Protein AF-A0A9X9M079-F1 (afdb_monomer_lite)

Secondary structure (DSSP, 8-state):
----S---SSHHHHHHHHHHHH-PPPGGGS-SS-SS-GGGS---PPPPGGGT-TT--HHHHHHHHHHT-SSTTTSPPHHHHHTSGGGHHHHHHHHHHHTTSPP----------

Radius of gyration: 22.78 Å; chains: 1; bounding box: 72×44×44 Å

Organism: Gulo gulo (NCBI:txid48420)

pLDDT: mean 89.31, std 14.36, range [42.44, 98.62]

Structure (mmCIF, N/CA/C/O backbone):
data_AF-A0A9X9M079-F1
#
_entry.id   AF-A0A9X9M079-F1
#
loop_
_atom_site.group_PDB
_atom_site.id
_atom_site.type_symbol
_atom_site.label_atom_id
_atom_site.label_alt_id
_atom_site.label_comp_id
_atom_site.label_asym_id
_atom_site.label_entity_id
_atom_site.label_seq_id
_atom_site.pdbx_PDB_ins_code
_atom_site.Cartn_x
_atom_site.Cartn_y
_atom_site.Cartn_z
_atom_site.occupancy
_atom_site.B_iso_or_equiv
_atom_site.auth_seq_id
_atom_site.auth_comp_id
_atom_site.auth_asym_id
_atom_site.auth_atom_id
_atom_site.pdbx_PDB_model_num
ATOM 1 N N . SER A 1 1 ? -9.791 16.480 2.325 1.00 57.19 1 SER A N 1
ATOM 2 C CA . SER A 1 1 ? -10.228 16.648 0.918 1.00 57.19 1 SER A CA 1
ATOM 3 C C . SER A 1 1 ? -10.339 15.274 0.264 1.00 57.19 1 SER A C 1
ATOM 5 O O . SER A 1 1 ? -9.448 14.459 0.457 1.00 57.19 1 SER A O 1
ATOM 7 N N . CYS A 1 2 ? -11.418 14.973 -0.469 1.00 80.62 2 CYS A N 1
ATOM 8 C CA . CYS A 1 2 ? -11.555 13.689 -1.175 1.00 80.62 2 CYS A CA 1
ATOM 9 C C . CYS A 1 2 ? -10.895 13.777 -2.556 1.00 80.62 2 CYS A C 1
ATOM 11 O O . CYS A 1 2 ? -11.459 14.354 -3.482 1.00 80.62 2 CYS A O 1
ATOM 13 N N . ARG A 1 3 ? -9.684 13.230 -2.687 1.00 91.44 3 ARG A N 1
ATOM 14 C CA . ARG A 1 3 ? -8.941 13.144 -3.953 1.00 91.44 3 ARG A CA 1
ATOM 15 C C . ARG A 1 3 ? -8.395 11.724 -4.138 1.00 91.44 3 ARG A C 1
ATOM 17 O O . ARG A 1 3 ? -8.047 11.106 -3.133 1.00 91.44 3 ARG A O 1
ATOM 24 N N . PRO A 1 4 ? -8.268 11.211 -5.375 1.00 94.62 4 PRO A N 1
ATOM 25 C CA . PRO A 1 4 ? -7.634 9.915 -5.594 1.00 94.62 4 PRO A CA 1
ATOM 26 C C . PRO A 1 4 ? -6.168 9.935 -5.139 1.00 94.62 4 PRO A C 1
ATOM 28 O O . PRO A 1 4 ? -5.456 10.906 -5.412 1.00 94.62 4 PRO A O 1
ATOM 31 N N . LEU A 1 5 ? -5.728 8.865 -4.469 1.00 95.06 5 LEU A N 1
ATOM 32 C CA . LEU A 1 5 ? -4.366 8.731 -3.933 1.00 95.06 5 LEU A CA 1
ATOM 33 C C . LEU A 1 5 ? -3.321 8.554 -5.045 1.00 95.06 5 LEU A C 1
ATOM 35 O O . LEU A 1 5 ? -2.255 9.159 -4.999 1.00 95.06 5 LEU A O 1
ATOM 39 N N . PHE A 1 6 ? -3.664 7.779 -6.076 1.00 96.88 6 PHE A N 1
ATOM 40 C CA . PHE A 1 6 ? -2.802 7.493 -7.220 1.00 96.88 6 PHE A CA 1
ATOM 41 C C . PHE A 1 6 ? -3.487 7.971 -8.497 1.00 96.88 6 PHE A C 1
ATOM 43 O O . PHE A 1 6 ? -4.572 7.501 -8.833 1.00 96.88 6 PHE A O 1
ATOM 50 N N . ARG A 1 7 ? -2.877 8.941 -9.181 1.00 96.69 7 ARG A N 1
ATOM 51 C CA . ARG A 1 7 ? -3.439 9.599 -10.370 1.00 96.69 7 ARG A CA 1
ATOM 52 C C . ARG A 1 7 ? -2.472 9.462 -11.538 1.00 96.69 7 ARG A C 1
ATOM 54 O O . ARG A 1 7 ? -1.776 10.418 -11.872 1.00 96.69 7 ARG A O 1
ATOM 61 N N . GLY A 1 8 ? -2.380 8.256 -12.080 1.00 97.19 8 GLY A N 1
ATOM 62 C CA . GLY A 1 8 ? -1.620 7.958 -13.282 1.00 97.19 8 GLY A CA 1
ATOM 63 C C . GLY A 1 8 ? -2.412 8.254 -14.554 1.00 97.19 8 GLY A C 1
ATOM 64 O O . GLY A 1 8 ? -3.642 8.285 -14.556 1.00 97.19 8 GLY A O 1
ATOM 65 N N . SER A 1 9 ? -1.679 8.477 -15.635 1.00 96.69 9 SER A N 1
ATOM 66 C CA . SER A 1 9 ? -2.179 8.771 -16.985 1.00 96.69 9 SER A CA 1
ATOM 67 C C . SER A 1 9 ? -1.940 7.631 -17.989 1.00 96.69 9 SER A C 1
ATOM 69 O O . SER A 1 9 ? -2.453 7.668 -19.104 1.00 96.69 9 SER A O 1
ATOM 71 N N . SER A 1 10 ? -1.176 6.612 -17.588 1.00 97.31 10 SER A N 1
ATOM 72 C CA . SER A 1 10 ? -0.909 5.354 -18.301 1.00 97.31 10 SER A CA 1
ATOM 73 C C . SER A 1 10 ? -0.589 4.253 -17.283 1.00 97.31 10 SER A C 1
ATOM 75 O O . SER A 1 10 ? -0.359 4.567 -16.116 1.00 97.31 10 SER A O 1
ATOM 77 N N . ASP A 1 11 ? -0.508 2.989 -17.701 1.00 96.69 11 ASP A N 1
ATOM 78 C CA . ASP A 1 11 ? -0.190 1.871 -16.795 1.00 96.69 11 ASP A CA 1
ATOM 79 C C . ASP A 1 11 ? 1.175 2.033 -16.106 1.00 96.69 11 ASP A C 1
ATOM 81 O O . ASP A 1 11 ? 1.301 1.834 -14.896 1.00 96.69 11 ASP A O 1
ATOM 85 N N . VAL A 1 12 ? 2.196 2.456 -16.859 1.00 96.38 12 VAL A N 1
ATOM 86 C CA . VAL A 1 12 ? 3.553 2.678 -16.330 1.00 96.38 12 VAL A CA 1
ATOM 87 C C . VAL A 1 12 ? 3.577 3.867 -15.370 1.00 96.38 12 VAL A C 1
ATOM 89 O O . VAL A 1 12 ? 4.173 3.777 -14.297 1.00 96.38 12 VAL A O 1
ATOM 92 N N . ASP A 1 13 ? 2.898 4.966 -15.717 1.00 96.69 13 ASP A N 1
ATOM 93 C CA . ASP A 1 13 ? 2.787 6.138 -14.840 1.00 96.69 13 ASP A CA 1
ATOM 94 C C . ASP A 1 13 ? 1.999 5.800 -13.566 1.00 96.69 13 ASP A C 1
ATOM 96 O O . ASP A 1 13 ? 2.430 6.146 -12.471 1.00 96.69 13 ASP A O 1
ATOM 100 N N . GLN A 1 14 ? 0.898 5.051 -13.678 1.00 97.81 14 GLN A N 1
ATOM 101 C CA . GLN A 1 14 ? 0.099 4.592 -12.542 1.00 97.81 14 GLN A CA 1
ATOM 102 C C . GLN A 1 14 ? 0.929 3.734 -11.583 1.00 97.81 14 GLN A C 1
ATOM 104 O O . GLN A 1 14 ? 0.889 3.966 -10.373 1.00 97.81 14 GLN A O 1
ATOM 109 N N . LEU A 1 15 ? 1.712 2.787 -12.108 1.00 97.06 15 LEU A N 1
ATOM 110 C CA . LEU A 1 15 ? 2.634 1.998 -11.296 1.00 97.06 15 LEU A CA 1
ATOM 111 C C . LEU A 1 15 ? 3.698 2.895 -10.649 1.00 97.06 15 LEU A C 1
ATOM 113 O O . LEU A 1 15 ? 3.927 2.790 -9.448 1.00 97.06 15 LEU A O 1
ATOM 117 N N . GLY A 1 16 ? 4.262 3.850 -11.391 1.00 96.88 16 GLY A N 1
ATOM 118 C CA . GLY A 1 16 ? 5.171 4.862 -10.848 1.00 96.88 16 GLY A CA 1
ATOM 119 C C . GLY A 1 16 ? 4.571 5.639 -9.669 1.00 96.88 16 GLY A C 1
ATOM 120 O O . GLY A 1 16 ? 5.209 5.736 -8.622 1.00 96.88 16 GLY A O 1
ATOM 121 N N . LYS A 1 17 ? 3.320 6.114 -9.779 1.00 97.12 17 LYS A N 1
ATOM 122 C CA . LYS A 1 17 ? 2.616 6.812 -8.683 1.00 97.12 17 LYS A CA 1
ATOM 123 C C . LYS A 1 17 ? 2.436 5.936 -7.447 1.00 97.12 17 LYS A C 1
ATOM 125 O O . LYS A 1 17 ? 2.505 6.449 -6.334 1.00 97.12 17 LYS A O 1
ATOM 130 N N . ILE A 1 18 ? 2.182 4.641 -7.627 1.00 97.56 18 ILE A N 1
ATOM 131 C CA . ILE A 1 18 ? 2.070 3.695 -6.512 1.00 97.56 18 ILE A CA 1
ATOM 132 C C . ILE A 1 18 ? 3.427 3.565 -5.809 1.00 97.56 18 ILE A C 1
ATOM 134 O O . ILE A 1 18 ? 3.509 3.748 -4.594 1.00 97.56 18 ILE A O 1
ATOM 138 N N . LEU A 1 19 ? 4.495 3.323 -6.576 1.00 97.19 19 LEU A N 1
ATOM 139 C CA . LEU A 1 19 ? 5.861 3.146 -6.067 1.00 97.19 19 LEU A CA 1
ATOM 140 C C . LEU A 1 19 ? 6.433 4.415 -5.414 1.00 97.19 19 LEU A C 1
ATOM 142 O O . LEU A 1 19 ? 7.231 4.317 -4.485 1.00 97.19 19 LEU A O 1
ATOM 146 N N . ASP A 1 20 ? 5.996 5.603 -5.837 1.00 96.06 20 ASP A N 1
ATOM 147 C CA . ASP A 1 20 ? 6.346 6.877 -5.193 1.00 96.06 20 ASP A CA 1
ATOM 148 C C . ASP A 1 20 ? 5.852 6.971 -3.741 1.00 96.06 20 ASP A C 1
ATOM 150 O O . ASP A 1 20 ? 6.442 7.690 -2.932 1.00 96.06 20 ASP A O 1
ATOM 154 N N . VAL A 1 21 ? 4.780 6.249 -3.407 1.00 96.62 21 VAL A N 1
ATOM 155 C CA . VAL A 1 21 ? 4.204 6.215 -2.058 1.00 96.62 21 VAL A CA 1
ATOM 156 C C . VAL A 1 21 ? 4.739 5.022 -1.273 1.00 96.62 21 VAL A C 1
ATOM 158 O O . VAL A 1 21 ? 5.277 5.205 -0.183 1.00 96.62 21 VAL A O 1
ATOM 161 N N . ILE A 1 22 ? 4.614 3.807 -1.817 1.00 97.19 22 ILE A N 1
ATOM 162 C CA . ILE A 1 22 ? 4.928 2.570 -1.078 1.00 97.19 22 ILE A CA 1
ATOM 163 C C . ILE A 1 22 ? 6.407 2.169 -1.150 1.00 97.19 22 ILE A C 1
ATOM 165 O O . ILE A 1 22 ? 6.817 1.250 -0.449 1.00 97.19 22 ILE A O 1
ATOM 169 N N . GLY A 1 23 ? 7.209 2.847 -1.974 1.00 97.38 23 GLY A N 1
ATOM 170 C CA . GLY A 1 23 ? 8.595 2.483 -2.260 1.00 97.38 23 GLY A CA 1
ATOM 171 C C . GLY A 1 23 ? 8.723 1.397 -3.330 1.00 97.38 23 GLY A C 1
ATOM 172 O O . GLY A 1 23 ? 7.743 0.780 -3.746 1.00 97.38 23 GLY A O 1
ATOM 173 N N . LEU A 1 24 ? 9.955 1.163 -3.793 1.00 97.50 24 LEU A N 1
ATOM 174 C CA . LEU A 1 24 ? 10.247 0.093 -4.749 1.00 97.50 24 LEU A CA 1
ATOM 175 C C . LEU A 1 24 ? 10.363 -1.253 -4.003 1.00 97.50 24 LEU A C 1
ATOM 177 O O . LEU A 1 24 ? 11.260 -1.375 -3.165 1.00 97.50 24 L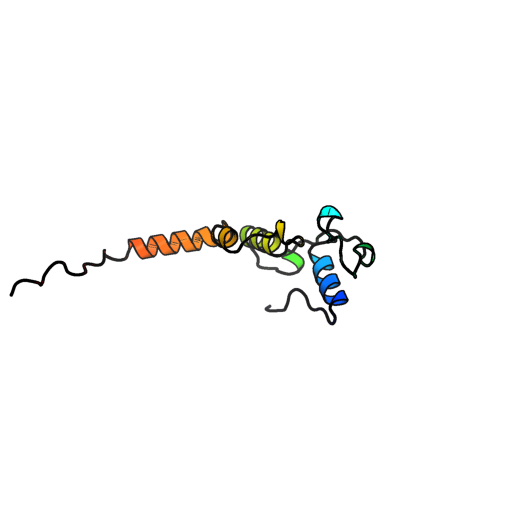EU A O 1
ATOM 181 N N . PRO A 1 25 ? 9.522 -2.263 -4.304 1.00 97.00 25 PRO A N 1
ATOM 182 C CA . PRO A 1 25 ? 9.583 -3.577 -3.666 1.00 97.00 25 PRO A CA 1
ATOM 183 C C . PRO A 1 25 ? 10.956 -4.242 -3.798 1.00 97.00 25 PRO A C 1
ATOM 185 O O . PRO A 1 25 ? 11.733 -3.926 -4.709 1.00 97.00 25 PRO A O 1
ATOM 188 N N . GLY A 1 26 ? 11.246 -5.192 -2.908 1.00 95.69 26 GLY A N 1
ATOM 189 C CA . GLY A 1 26 ? 12.372 -6.114 -3.067 1.00 95.69 26 GLY A CA 1
ATOM 190 C C . GLY A 1 26 ? 12.224 -6.978 -4.324 1.00 95.69 26 GLY A C 1
ATOM 191 O O . GLY A 1 26 ? 11.140 -7.069 -4.905 1.00 95.69 26 GLY A O 1
ATOM 192 N N . GLU A 1 27 ? 13.313 -7.602 -4.772 1.00 94.62 27 GLU A N 1
ATOM 193 C CA . GLU A 1 27 ? 13.267 -8.497 -5.940 1.00 94.62 27 GLU A CA 1
ATOM 194 C C . GLU A 1 27 ? 12.385 -9.722 -5.687 1.00 94.62 27 GLU A C 1
ATOM 196 O O . GLU A 1 27 ? 11.715 -10.200 -6.595 1.00 94.62 27 GLU A O 1
ATOM 201 N N . GLU A 1 28 ? 12.330 -10.192 -4.443 1.00 95.56 28 GLU A N 1
ATOM 202 C CA . GLU A 1 28 ? 11.484 -11.294 -3.996 1.00 95.56 28 GLU A CA 1
ATOM 203 C C . GLU A 1 28 ? 9.983 -10.987 -4.074 1.00 95.56 28 GLU A C 1
ATOM 205 O O . GLU A 1 28 ? 9.171 -11.907 -4.164 1.00 95.56 28 GLU A O 1
ATOM 210 N N . ASP A 1 29 ? 9.621 -9.703 -4.043 1.00 96.31 29 ASP A N 1
ATOM 211 C CA . ASP A 1 29 ? 8.242 -9.227 -4.140 1.00 96.31 29 ASP A CA 1
ATOM 212 C C . ASP A 1 29 ? 7.874 -8.762 -5.551 1.00 96.31 29 ASP A C 1
ATOM 214 O O . ASP A 1 29 ? 6.705 -8.467 -5.808 1.00 96.31 29 ASP A O 1
ATOM 218 N N . TRP A 1 30 ? 8.842 -8.717 -6.472 1.00 96.44 30 TRP A N 1
ATOM 219 C CA . TRP A 1 30 ? 8.600 -8.404 -7.874 1.00 96.44 30 TRP A CA 1
ATOM 220 C C . TRP A 1 30 ? 8.314 -9.686 -8.674 1.00 96.44 30 TRP A C 1
ATOM 222 O O . TRP A 1 30 ? 9.042 -10.673 -8.547 1.00 96.44 30 TRP A O 1
ATOM 232 N N . PRO A 1 31 ? 7.271 -9.716 -9.519 1.00 95.19 31 PRO A N 1
ATOM 233 C CA . PRO A 1 31 ? 6.963 -10.897 -10.321 1.00 95.19 31 PRO A CA 1
ATOM 234 C C . PRO A 1 31 ? 8.075 -11.184 -11.344 1.00 95.19 31 PRO A C 1
ATOM 236 O O . PRO A 1 31 ? 8.629 -10.266 -11.945 1.00 95.19 31 PRO A O 1
ATOM 239 N N . ARG A 1 32 ? 8.401 -12.467 -11.553 1.00 90.94 32 ARG A N 1
ATOM 240 C CA . ARG A 1 32 ? 9.494 -12.889 -12.453 1.00 90.94 32 ARG A CA 1
ATOM 241 C C . ARG A 1 32 ? 9.112 -12.827 -13.935 1.00 90.94 32 ARG A C 1
ATOM 243 O O . ARG A 1 32 ? 9.941 -12.447 -14.752 1.00 90.94 32 ARG A O 1
ATOM 250 N N . ASP A 1 33 ? 7.857 -13.132 -14.262 1.00 90.75 33 ASP A N 1
ATOM 251 C CA . ASP A 1 33 ? 7.380 -13.300 -15.641 1.00 90.75 33 ASP A CA 1
ATOM 252 C C . ASP A 1 33 ? 6.551 -12.095 -16.117 1.00 90.75 33 ASP A C 1
ATOM 254 O O . ASP A 1 33 ? 5.383 -12.220 -16.485 1.00 90.75 33 ASP A O 1
ATOM 258 N N . VAL A 1 34 ? 7.136 -10.893 -16.071 1.00 93.50 34 VAL A N 1
ATOM 259 C CA . VAL A 1 34 ? 6.474 -9.656 -16.523 1.00 93.50 34 VAL A CA 1
ATOM 260 C C . VAL A 1 34 ? 7.293 -8.912 -17.569 1.00 93.50 34 VAL A C 1
ATOM 262 O O . VAL A 1 34 ? 8.517 -8.865 -17.511 1.00 93.50 34 VAL A O 1
ATOM 265 N N . ALA A 1 35 ? 6.598 -8.267 -18.508 1.00 93.75 35 ALA A N 1
ATOM 266 C CA . ALA A 1 35 ? 7.225 -7.458 -19.555 1.00 93.75 35 ALA A CA 1
ATOM 267 C C . ALA A 1 35 ? 7.871 -6.166 -19.022 1.00 93.75 35 ALA A C 1
ATOM 269 O O . ALA A 1 35 ? 8.746 -5.601 -19.674 1.00 93.75 35 ALA A O 1
ATOM 270 N N . LEU A 1 36 ? 7.431 -5.688 -17.852 1.00 94.31 36 LEU A N 1
ATOM 271 C CA . LEU A 1 36 ? 7.928 -4.464 -17.236 1.00 94.31 36 LEU A CA 1
ATOM 272 C C . LEU A 1 36 ? 8.885 -4.807 -16.079 1.00 94.31 36 LEU A C 1
ATOM 274 O O . LEU A 1 36 ? 8.427 -5.193 -14.998 1.00 94.31 36 LEU A O 1
ATOM 278 N N . PRO A 1 37 ? 10.209 -4.695 -16.283 1.00 94.44 37 PRO A N 1
ATOM 279 C CA . PRO A 1 37 ? 11.187 -5.088 -15.278 1.00 94.44 37 PRO A CA 1
ATOM 280 C C . PRO A 1 37 ? 11.237 -4.082 -14.125 1.00 94.44 37 PRO A C 1
ATOM 282 O O . PRO A 1 37 ? 11.043 -2.881 -14.316 1.00 94.44 37 PRO A O 1
ATOM 285 N N . ARG A 1 38 ? 11.595 -4.555 -12.927 1.00 94.81 38 ARG A N 1
ATOM 286 C CA . ARG A 1 38 ? 11.795 -3.714 -11.733 1.00 94.81 38 ARG A CA 1
ATOM 287 C C . ARG A 1 38 ? 12.773 -2.565 -11.987 1.00 94.81 38 ARG A C 1
ATOM 289 O O . ARG A 1 38 ? 12.577 -1.457 -11.501 1.00 94.81 38 ARG A O 1
ATOM 296 N N . GLN A 1 39 ? 13.815 -2.834 -12.771 1.00 94.44 39 GLN A N 1
ATOM 297 C CA . GLN A 1 39 ? 14.889 -1.899 -13.110 1.00 94.44 39 GLN A CA 1
ATOM 298 C C . GLN A 1 39 ? 14.414 -0.724 -13.979 1.00 94.44 39 GLN A C 1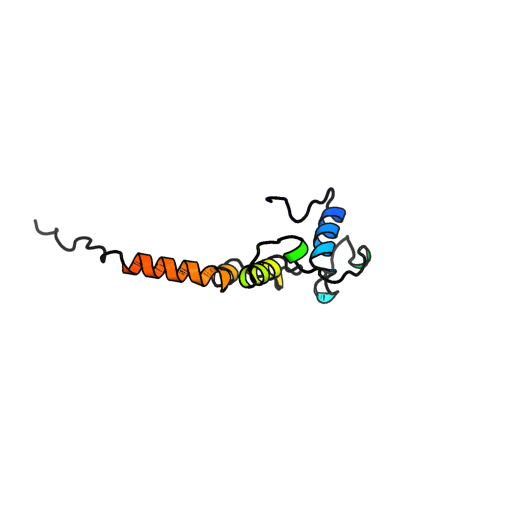
ATOM 300 O O . GLN A 1 39 ? 15.141 0.256 -14.110 1.00 94.44 39 GLN A O 1
ATOM 305 N N . ALA A 1 40 ? 13.197 -0.783 -14.537 1.00 94.81 40 ALA A N 1
ATOM 306 C CA . ALA A 1 40 ? 12.574 0.361 -15.201 1.00 94.81 40 ALA A CA 1
ATOM 307 C C . ALA A 1 40 ? 12.196 1.489 -14.219 1.00 94.81 40 ALA A C 1
ATOM 309 O O . ALA A 1 40 ? 11.903 2.602 -14.649 1.00 94.81 40 ALA A O 1
ATOM 310 N N . PHE A 1 41 ? 12.208 1.219 -12.908 1.00 95.75 41 PHE A N 1
ATOM 311 C CA . PHE A 1 41 ? 11.857 2.173 -11.863 1.00 95.75 41 PHE A CA 1
ATOM 312 C C . PHE A 1 41 ? 13.060 2.519 -10.985 1.00 95.75 41 PHE A C 1
ATOM 314 O O . PHE A 1 41 ? 13.883 1.671 -10.636 1.00 95.75 41 PHE A O 1
ATOM 321 N N . HIS A 1 42 ? 13.142 3.783 -10.571 1.00 92.88 42 HIS A N 1
ATOM 322 C CA . HIS A 1 42 ? 14.161 4.228 -9.626 1.00 92.88 42 HIS A CA 1
ATOM 323 C C . HIS A 1 42 ? 13.901 3.652 -8.232 1.00 92.88 42 HIS A C 1
ATOM 325 O O . HIS A 1 42 ? 12.769 3.668 -7.747 1.00 92.88 42 HIS A O 1
ATOM 331 N N . ALA A 1 43 ? 14.963 3.204 -7.560 1.00 92.12 43 ALA A N 1
ATOM 332 C CA . ALA A 1 43 ? 14.881 2.790 -6.167 1.00 92.12 43 ALA A CA 1
ATOM 333 C C . ALA A 1 43 ? 14.446 3.974 -5.290 1.00 92.12 43 ALA A C 1
ATOM 335 O O . ALA A 1 43 ? 15.107 5.012 -5.253 1.00 92.12 43 ALA A O 1
ATOM 336 N N . LYS A 1 44 ? 13.319 3.810 -4.594 1.00 93.06 44 LYS A N 1
ATOM 337 C CA . LYS A 1 44 ? 12.740 4.805 -3.687 1.00 93.06 44 LYS A CA 1
ATOM 338 C C . LYS A 1 44 ? 12.335 4.127 -2.387 1.00 93.06 44 LYS A C 1
ATOM 340 O O . LYS A 1 44 ? 11.784 3.027 -2.410 1.00 93.06 44 LYS A O 1
ATOM 345 N N . ALA A 1 45 ? 12.604 4.794 -1.270 1.00 96.12 45 ALA A N 1
ATOM 346 C CA . ALA A 1 45 ? 12.105 4.372 0.030 1.00 96.12 45 ALA A CA 1
ATOM 347 C C . ALA A 1 45 ? 10.612 4.730 0.170 1.00 96.12 45 ALA A C 1
ATOM 349 O O . ALA A 1 45 ? 10.194 5.765 -0.368 1.00 96.12 45 ALA A O 1
ATOM 350 N N . PRO A 1 46 ? 9.828 3.927 0.915 1.00 96.88 46 PRO A N 1
ATOM 351 C CA . PRO A 1 46 ? 8.447 4.262 1.240 1.00 96.88 46 PRO A CA 1
ATOM 352 C C . PRO A 1 46 ? 8.353 5.646 1.888 1.00 96.88 46 PRO A C 1
ATOM 354 O O . PRO A 1 46 ? 9.203 6.031 2.696 1.00 96.88 46 PRO A O 1
ATOM 357 N N . GLN A 1 47 ? 7.321 6.404 1.534 1.00 97.06 47 GLN A N 1
ATOM 358 C CA . GLN A 1 47 ? 7.033 7.689 2.160 1.00 97.06 47 GLN A CA 1
ATOM 359 C C . GLN A 1 47 ? 6.036 7.509 3.314 1.00 97.06 47 GLN A C 1
ATOM 361 O O . GLN A 1 47 ? 5.168 6.640 3.233 1.00 97.06 47 GLN A O 1
ATOM 366 N N . PRO A 1 48 ? 6.095 8.351 4.363 1.00 96.31 48 PRO A N 1
ATOM 367 C CA . PRO A 1 48 ? 5.045 8.390 5.380 1.00 96.31 48 PRO A CA 1
ATOM 368 C C . PRO A 1 48 ? 3.678 8.638 4.731 1.00 96.31 48 PRO A C 1
ATOM 370 O O . PRO A 1 48 ? 3.515 9.615 3.990 1.00 96.31 48 PRO A O 1
ATOM 373 N N . ILE A 1 49 ? 2.705 7.757 4.982 1.00 95.69 49 ILE A N 1
ATOM 374 C CA . ILE A 1 49 ? 1.385 7.805 4.335 1.00 95.69 49 ILE A CA 1
ATOM 375 C C . ILE A 1 49 ? 0.585 9.042 4.754 1.00 95.69 49 ILE A C 1
ATOM 377 O O . ILE A 1 49 ? -0.236 9.549 3.991 1.00 95.69 49 ILE A O 1
ATOM 381 N N . GLU A 1 50 ? 0.897 9.589 5.924 1.00 95.38 50 GLU A N 1
ATOM 382 C CA . GLU A 1 50 ? 0.313 10.788 6.521 1.00 95.38 50 GLU A CA 1
ATOM 383 C C . GLU A 1 50 ? 0.566 12.042 5.671 1.00 95.38 50 GLU A C 1
ATOM 385 O O . GLU A 1 50 ? -0.220 12.987 5.694 1.00 95.38 50 GLU A O 1
ATOM 390 N N . LYS A 1 51 ? 1.617 12.035 4.832 1.00 94.56 51 LYS A N 1
ATOM 391 C CA . LYS A 1 51 ? 1.837 13.082 3.817 1.00 94.56 51 LYS A CA 1
ATOM 392 C C . LYS A 1 51 ? 0.719 13.122 2.769 1.00 94.56 51 LYS A C 1
ATOM 394 O O . LYS A 1 51 ? 0.499 14.155 2.136 1.00 94.56 51 LYS A O 1
ATOM 399 N N . PHE A 1 52 ? 0.036 11.999 2.555 1.00 94.31 52 PHE A N 1
ATOM 400 C CA . PHE A 1 52 ? -1.001 11.839 1.540 1.00 94.31 52 PHE A CA 1
ATOM 401 C C . PHE A 1 52 ? -2.406 11.758 2.143 1.00 94.31 52 PHE A C 1
ATOM 403 O O . PHE A 1 52 ? -3.351 12.242 1.512 1.00 94.31 52 PHE A O 1
ATOM 410 N N . VAL A 1 53 ? -2.527 11.196 3.351 1.00 94.56 53 VAL A N 1
ATOM 411 C CA . VAL A 1 53 ? -3.773 11.007 4.106 1.00 94.56 53 VAL A CA 1
ATOM 412 C C . VAL A 1 53 ? -3.609 11.621 5.501 1.00 94.56 53 VAL A C 1
ATOM 414 O O . VAL A 1 53 ? -3.099 10.977 6.407 1.00 94.56 53 VAL A O 1
ATOM 417 N N . THR A 1 54 ? -4.002 12.885 5.666 1.00 91.62 54 THR A N 1
ATOM 418 C CA . THR A 1 54 ? -3.634 13.701 6.842 1.00 91.62 54 THR A CA 1
ATOM 419 C C . THR A 1 54 ? -4.372 13.350 8.133 1.00 91.62 54 THR A C 1
ATOM 421 O O . THR A 1 54 ? -3.823 13.563 9.206 1.00 91.62 54 THR A O 1
ATOM 424 N N . ASP A 1 55 ? -5.588 12.810 8.038 1.00 91.56 55 ASP A N 1
ATOM 425 C CA . ASP A 1 55 ? -6.499 12.648 9.184 1.00 91.56 55 ASP A CA 1
ATOM 426 C C . ASP A 1 55 ? -6.672 11.169 9.579 1.00 91.56 55 ASP A C 1
ATOM 428 O O . ASP A 1 55 ? -7.709 10.765 10.101 1.00 91.56 55 ASP A O 1
ATOM 432 N N . ILE A 1 56 ? -5.680 10.335 9.256 1.00 94.94 56 ILE A N 1
ATOM 433 C CA . ILE A 1 56 ? -5.696 8.900 9.545 1.00 94.94 56 ILE A CA 1
ATOM 434 C C . ILE A 1 56 ? -5.112 8.630 10.935 1.00 94.94 56 ILE A C 1
ATOM 436 O O . ILE A 1 56 ? -4.057 9.157 11.281 1.00 94.94 56 ILE A O 1
ATOM 440 N N . ASP A 1 57 ? -5.790 7.808 11.735 1.00 95.50 57 ASP A N 1
ATOM 441 C CA . ASP A 1 57 ? -5.236 7.314 12.998 1.00 95.50 57 ASP A CA 1
ATOM 442 C C . ASP A 1 57 ? -4.231 6.165 12.768 1.00 95.50 57 ASP A C 1
ATOM 444 O O . ASP A 1 57 ? -4.123 5.616 11.668 1.00 95.50 57 ASP A O 1
ATOM 448 N N . GLU A 1 58 ? -3.483 5.780 13.808 1.00 96.81 58 GLU A N 1
ATOM 449 C CA . GLU A 1 58 ? -2.446 4.742 13.690 1.00 96.81 58 GLU A CA 1
ATOM 450 C C . GLU A 1 58 ? -3.003 3.367 13.285 1.00 96.81 58 GLU A C 1
ATOM 452 O O . GLU A 1 58 ? -2.346 2.630 12.549 1.00 96.81 58 GLU A O 1
ATOM 457 N N . GLN A 1 59 ? -4.220 3.011 13.712 1.00 97.38 59 GLN A N 1
ATOM 458 C CA . GLN A 1 59 ? -4.816 1.718 13.360 1.00 97.38 59 GLN A CA 1
ATOM 459 C C . GLN A 1 59 ? -5.297 1.704 11.905 1.00 97.38 59 GLN A C 1
ATOM 461 O O . GLN A 1 59 ? -5.142 0.702 11.204 1.00 97.38 59 GLN A O 1
ATOM 466 N N . GLY A 1 60 ? -5.848 2.820 11.432 1.00 97.00 60 GLY A N 1
ATOM 467 C CA . GLY A 1 60 ? -6.251 3.019 10.048 1.00 97.00 60 GLY A CA 1
ATOM 468 C C . GLY A 1 60 ? -5.042 3.045 9.125 1.00 97.00 60 GLY A C 1
ATOM 469 O O . GLY A 1 60 ? -5.074 2.439 8.056 1.00 97.00 60 GLY A O 1
ATOM 470 N N . LYS A 1 61 ? -3.950 3.681 9.554 1.00 97.44 61 LYS A N 1
ATOM 471 C CA . LYS A 1 61 ? -2.666 3.691 8.847 1.00 97.44 61 LYS A CA 1
ATOM 472 C C . LYS A 1 61 ? -2.103 2.286 8.689 1.00 97.44 61 LYS A C 1
ATOM 474 O O . LYS A 1 61 ? -1.745 1.907 7.575 1.00 97.44 61 LYS A O 1
ATOM 479 N N . ASP A 1 62 ? -2.061 1.509 9.767 1.00 98.12 62 ASP A N 1
ATOM 480 C CA . ASP A 1 62 ? -1.598 0.120 9.730 1.00 98.12 62 ASP A CA 1
ATOM 481 C C . ASP A 1 62 ? -2.451 -0.734 8.771 1.00 98.12 62 ASP A C 1
ATOM 483 O O . ASP A 1 62 ? -1.918 -1.401 7.880 1.00 98.12 62 ASP A O 1
ATOM 487 N N . LEU A 1 63 ? -3.783 -0.630 8.857 1.00 98.44 63 LEU A N 1
ATOM 488 C CA . LEU A 1 63 ? -4.692 -1.325 7.940 1.00 98.44 63 LEU A CA 1
ATOM 489 C C . LEU A 1 63 ? -4.489 -0.894 6.478 1.00 98.44 63 LEU A C 1
ATOM 491 O O . LEU A 1 63 ? -4.420 -1.736 5.581 1.00 98.44 63 LEU A O 1
ATOM 495 N N . LEU A 1 64 ? -4.365 0.411 6.224 1.00 98.00 64 LEU A N 1
ATOM 496 C CA . LEU A 1 64 ? -4.169 0.962 4.885 1.00 98.00 64 LEU A CA 1
ATOM 497 C C . LEU A 1 64 ? -2.869 0.451 4.254 1.00 98.00 64 LEU A C 1
ATOM 499 O O . LEU A 1 64 ? -2.878 0.034 3.097 1.00 98.00 64 LEU A O 1
ATOM 503 N N . LEU A 1 65 ? -1.763 0.433 5.000 1.00 97.88 65 LEU A N 1
ATOM 504 C CA . LEU A 1 65 ? -0.478 -0.067 4.501 1.00 97.88 65 LEU A CA 1
ATOM 505 C C . LEU A 1 65 ? -0.511 -1.581 4.228 1.00 97.88 65 LEU A C 1
ATOM 507 O O . LEU A 1 65 ? 0.040 -2.040 3.224 1.00 97.88 65 LEU A O 1
ATOM 511 N N . LYS A 1 66 ? -1.238 -2.356 5.042 1.00 98.44 66 LYS A N 1
ATOM 512 C CA . LYS A 1 66 ? -1.497 -3.782 4.775 1.00 98.44 66 LYS A CA 1
ATOM 513 C C . LYS A 1 66 ? -2.313 -3.999 3.493 1.00 98.44 66 LYS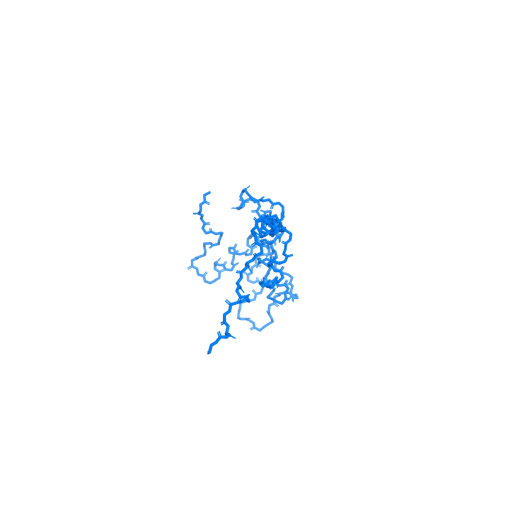 A C 1
ATOM 515 O O . LYS A 1 66 ? -2.038 -4.936 2.742 1.00 98.44 66 LYS A O 1
ATOM 520 N N . CYS A 1 67 ? -3.271 -3.120 3.197 1.00 98.25 67 CYS A N 1
ATOM 521 C CA . CYS A 1 67 ? -4.028 -3.136 1.940 1.00 98.25 67 CYS A CA 1
ATOM 522 C C . CYS A 1 67 ? -3.176 -2.719 0.728 1.00 98.25 67 CYS A C 1
ATOM 524 O O . CYS A 1 67 ? -3.317 -3.292 -0.351 1.00 98.25 67 CYS A O 1
ATOM 526 N N . LEU A 1 68 ? -2.272 -1.752 0.901 1.00 97.94 68 LEU A N 1
ATOM 527 C CA . LEU A 1 68 ? -1.378 -1.241 -0.147 1.00 97.94 68 LEU A CA 1
ATOM 528 C C . LEU A 1 68 ? -0.112 -2.091 -0.357 1.00 97.94 68 LEU A C 1
ATOM 530 O O . LEU A 1 68 ? 0.773 -1.706 -1.119 1.00 97.94 68 LEU A O 1
ATOM 534 N N . THR A 1 69 ? -0.018 -3.257 0.284 1.00 98.31 69 THR A N 1
ATOM 535 C CA . THR A 1 69 ? 1.114 -4.174 0.116 1.00 98.31 69 THR A CA 1
ATOM 536 C C . THR A 1 69 ? 1.218 -4.647 -1.336 1.00 98.31 69 THR A C 1
ATOM 538 O O . THR A 1 69 ? 0.262 -5.184 -1.905 1.00 98.31 69 THR A O 1
ATOM 541 N N . PHE A 1 70 ? 2.396 -4.453 -1.940 1.00 97.81 70 PHE A N 1
ATOM 542 C CA . PHE A 1 70 ? 2.631 -4.726 -3.359 1.00 97.81 70 PHE A CA 1
ATOM 543 C C . PHE A 1 70 ? 2.400 -6.197 -3.715 1.00 97.81 70 PHE A C 1
ATOM 545 O O . PHE A 1 70 ? 1.554 -6.494 -4.559 1.00 97.81 70 PHE A O 1
ATOM 552 N N . ASN A 1 71 ? 3.096 -7.110 -3.030 1.00 97.19 71 ASN A N 1
ATOM 553 C CA . ASN A 1 71 ? 2.980 -8.541 -3.276 1.00 97.19 71 ASN A CA 1
ATOM 554 C C . ASN A 1 71 ? 1.581 -9.044 -2.864 1.00 97.19 71 ASN A C 1
ATOM 556 O O . ASN A 1 71 ? 1.243 -8.987 -1.677 1.00 97.19 71 ASN A O 1
ATOM 560 N N . PRO A 1 72 ? 0.771 -9.571 -3.801 1.00 96.44 72 PRO A N 1
ATOM 561 C CA . PRO A 1 72 ? -0.585 -10.019 -3.501 1.00 96.44 72 PRO A CA 1
ATOM 562 C C . PRO A 1 72 ? -0.628 -11.162 -2.480 1.00 96.44 72 PRO A C 1
ATOM 564 O O . PRO A 1 72 ? -1.577 -11.229 -1.708 1.00 96.44 72 PRO A O 1
ATOM 567 N N . ALA A 1 73 ? 0.401 -12.014 -2.413 1.00 96.69 73 ALA A N 1
ATOM 568 C CA . ALA A 1 73 ? 0.471 -13.105 -1.438 1.00 96.69 73 ALA A CA 1
ATOM 569 C C . ALA A 1 73 ? 0.717 -12.616 0.002 1.00 96.69 73 ALA A C 1
ATOM 571 O O . ALA A 1 73 ? 0.401 -13.325 0.953 1.00 96.69 73 ALA A O 1
ATOM 572 N N . LYS A 1 74 ? 1.277 -11.409 0.166 1.00 97.62 74 LYS A N 1
ATOM 573 C CA . LYS A 1 74 ? 1.516 -10.767 1.471 1.00 97.62 74 LYS A CA 1
ATOM 574 C C . LYS A 1 74 ? 0.407 -9.778 1.857 1.00 97.62 74 LYS A C 1
ATOM 576 O O . LYS A 1 74 ? 0.387 -9.300 2.989 1.00 97.62 74 LYS A O 1
ATOM 581 N N . ARG A 1 75 ? -0.488 -9.434 0.925 1.00 98.44 75 ARG A N 1
ATOM 582 C CA . ARG A 1 75 ? -1.558 -8.451 1.133 1.00 98.44 75 ARG A CA 1
ATOM 583 C C . ARG A 1 75 ? -2.636 -9.019 2.052 1.00 98.44 75 ARG A C 1
ATOM 585 O O . ARG A 1 75 ? -3.014 -10.182 1.935 1.00 98.44 75 ARG A O 1
ATOM 592 N N . ILE A 1 76 ? -3.149 -8.185 2.955 1.00 98.62 76 ILE A N 1
ATOM 593 C CA . ILE A 1 76 ? -4.214 -8.594 3.876 1.00 98.62 76 ILE A CA 1
ATOM 594 C C . ILE A 1 76 ? -5.466 -9.047 3.111 1.00 98.62 76 ILE A C 1
ATOM 596 O O . ILE A 1 76 ? -5.889 -8.413 2.142 1.00 98.62 76 ILE A O 1
ATOM 600 N N . SER A 1 77 ? -6.064 -10.153 3.555 1.00 98.56 77 SER A N 1
ATOM 601 C CA . SER A 1 77 ? -7.343 -10.630 3.024 1.00 98.56 77 SER A CA 1
ATOM 602 C C . SER A 1 77 ? -8.509 -9.803 3.572 1.00 98.56 77 SER A C 1
ATOM 604 O O . SER A 1 77 ? -8.410 -9.223 4.652 1.00 98.56 77 SER A O 1
ATOM 606 N N . ALA A 1 78 ? -9.651 -9.801 2.879 1.00 98.00 78 ALA A N 1
ATOM 607 C CA . ALA A 1 78 ? -10.854 -9.129 3.376 1.00 98.00 78 ALA A CA 1
ATOM 608 C C . ALA A 1 78 ? -11.303 -9.667 4.750 1.00 98.00 78 ALA A C 1
ATOM 610 O O . ALA A 1 78 ? -11.659 -8.889 5.628 1.00 98.00 78 ALA A O 1
ATOM 611 N N . TYR A 1 79 ? -11.223 -10.987 4.957 1.00 97.38 79 TYR A N 1
ATOM 612 C CA . TYR A 1 79 ? -11.556 -11.619 6.236 1.00 97.38 79 TYR A CA 1
ATOM 613 C C . TYR A 1 79 ? -10.643 -11.120 7.365 1.00 97.38 79 TYR A C 1
ATOM 615 O O . TYR A 1 79 ? -11.121 -10.657 8.395 1.00 97.38 79 TYR A O 1
ATOM 623 N N . SER A 1 80 ? -9.327 -11.128 7.140 1.00 97.88 80 SER A N 1
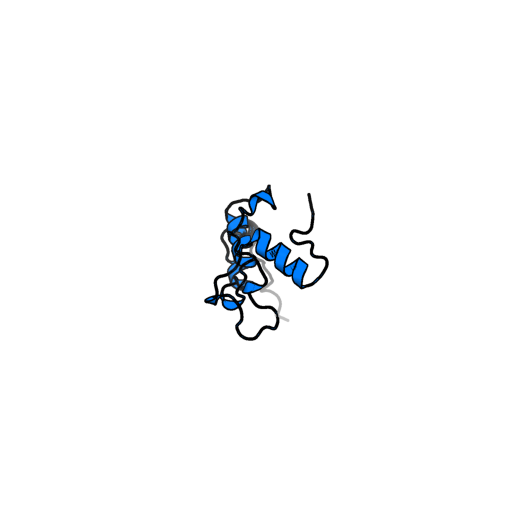ATOM 624 C CA . SER A 1 80 ? -8.351 -10.633 8.118 1.00 97.88 80 SER A CA 1
ATOM 625 C C . SER A 1 80 ? -8.466 -9.125 8.361 1.00 97.88 80 SER A C 1
ATOM 627 O O . SER A 1 80 ? -8.195 -8.667 9.466 1.00 97.88 80 SER A O 1
ATOM 629 N N . ALA A 1 81 ? -8.859 -8.350 7.344 1.00 98.00 81 ALA A N 1
ATOM 630 C CA . ALA A 1 81 ? -9.071 -6.912 7.462 1.00 98.00 81 ALA A CA 1
ATOM 631 C C . ALA A 1 81 ? -10.270 -6.576 8.353 1.00 98.00 81 ALA A C 1
ATOM 633 O O . ALA A 1 81 ? -10.190 -5.626 9.124 1.00 98.00 81 ALA A O 1
ATOM 634 N N . LEU A 1 82 ? -11.354 -7.356 8.289 1.00 96.00 82 LEU A N 1
ATOM 635 C CA . LEU A 1 82 ? -12.513 -7.166 9.167 1.00 96.00 82 LEU A CA 1
ATOM 636 C C . LEU A 1 82 ? -12.172 -7.422 10.639 1.00 96.00 82 LEU A C 1
ATOM 638 O O . LEU A 1 82 ? -12.662 -6.703 11.496 1.00 96.00 82 LEU A O 1
ATOM 642 N N . SER A 1 83 ? -11.275 -8.369 10.923 1.00 95.75 83 SER A N 1
ATOM 643 C CA . SER A 1 83 ? -10.763 -8.636 12.278 1.00 95.75 83 SER A CA 1
ATOM 644 C C . SER A 1 83 ? -9.635 -7.690 12.721 1.00 95.75 83 SER A C 1
ATOM 646 O O . SER A 1 83 ? -8.931 -7.975 13.689 1.00 95.75 83 SER A O 1
ATOM 648 N N . HIS A 1 84 ? -9.379 -6.603 11.990 1.00 98.06 84 HIS A N 1
ATOM 649 C CA . HIS A 1 84 ? -8.321 -5.657 12.332 1.00 98.06 84 HIS A CA 1
ATOM 650 C C . HIS A 1 84 ? -8.729 -4.772 13.522 1.00 98.06 84 HIS A C 1
ATOM 652 O O . HIS A 1 84 ? -9.878 -4.323 13.553 1.00 98.06 84 HIS A O 1
ATOM 658 N N . PRO A 1 85 ? -7.795 -4.389 14.423 1.00 97.12 85 PRO A N 1
ATOM 659 C CA . PRO A 1 85 ? -8.093 -3.507 15.555 1.00 97.12 85 PRO A CA 1
ATOM 660 C C . PRO A 1 85 ? -8.856 -2.232 15.204 1.00 97.12 85 PRO A C 1
ATOM 662 O O . PRO A 1 85 ? -9.706 -1.798 15.977 1.00 97.12 85 PRO A O 1
ATOM 665 N N . TYR A 1 86 ? -8.617 -1.709 13.997 1.00 96.81 86 TYR A N 1
ATOM 666 C CA . TYR A 1 86 ? -9.306 -0.541 13.444 1.00 96.81 86 TYR A CA 1
ATOM 667 C C . TYR A 1 86 ? -10.842 -0.625 13.542 1.00 96.81 86 TYR A C 1
ATOM 669 O O . TYR A 1 86 ? -11.504 0.399 13.690 1.00 96.81 86 TYR A O 1
ATOM 677 N N . PHE A 1 87 ? -11.424 -1.830 13.497 1.00 96.12 87 PHE A N 1
ATOM 678 C CA . PHE A 1 87 ? -12.872 -2.039 13.581 1.00 96.12 87 PHE A CA 1
ATOM 679 C C . PHE A 1 87 ? -13.385 -2.439 14.980 1.00 96.12 87 PHE A C 1
ATOM 681 O O . PHE A 1 87 ? -14.601 -2.463 15.181 1.00 96.12 87 PHE A O 1
ATOM 688 N N . HIS A 1 88 ? -12.520 -2.676 15.975 1.00 92.31 88 HIS A N 1
ATOM 689 C CA . HIS A 1 88 ? -12.930 -3.171 17.303 1.00 92.31 88 HIS A CA 1
ATOM 690 C C . HIS A 1 88 ? -13.920 -2.243 18.028 1.00 92.31 88 HIS A C 1
ATOM 692 O O . HIS A 1 88 ? -14.813 -2.703 18.743 1.00 92.31 88 HIS A O 1
ATOM 698 N N . ASP A 1 89 ? -13.794 -0.924 17.860 1.00 87.56 89 ASP A N 1
ATOM 699 C CA . ASP A 1 89 ? -14.717 0.027 18.488 1.00 87.56 89 ASP A CA 1
ATOM 700 C C . ASP A 1 89 ? -16.133 -0.059 17.899 1.00 87.56 89 ASP A C 1
ATOM 702 O O . ASP A 1 89 ? -17.113 0.189 18.606 1.00 87.56 89 ASP A O 1
ATOM 706 N N . LEU A 1 90 ? -16.266 -0.432 16.622 1.00 86.06 90 LEU A N 1
ATOM 707 C CA . LEU A 1 90 ? -17.565 -0.665 15.989 1.00 86.06 90 LEU A CA 1
ATOM 708 C C . LEU A 1 90 ? -18.182 -1.979 16.463 1.00 86.06 90 LEU A C 1
ATOM 710 O O . LEU A 1 90 ? -19.376 -2.006 16.761 1.00 86.06 90 LEU A O 1
ATOM 714 N N . GLU A 1 91 ? -17.380 -3.035 16.590 1.00 82.12 91 GLU A N 1
ATOM 715 C CA . GLU A 1 91 ? -17.826 -4.327 17.124 1.00 82.12 91 GLU A CA 1
ATOM 716 C C . GLU A 1 91 ? -18.348 -4.174 18.552 1.00 82.12 91 GLU A C 1
ATOM 718 O O . GLU A 1 91 ? -19.493 -4.528 18.832 1.00 82.12 91 GLU A O 1
ATOM 723 N N . ARG A 1 92 ? -17.587 -3.493 19.418 1.00 82.19 92 ARG A N 1
ATOM 724 C CA . ARG A 1 92 ? -18.017 -3.200 20.790 1.00 82.19 92 ARG A CA 1
ATOM 725 C C . ARG A 1 92 ? -19.323 -2.406 20.823 1.00 82.19 92 ARG A C 1
ATOM 727 O O . ARG A 1 92 ? -20.177 -2.629 21.679 1.00 82.19 92 ARG A O 1
ATOM 734 N N . ARG A 1 93 ? -19.503 -1.431 19.926 1.00 83.31 93 ARG A N 1
ATOM 735 C CA . ARG A 1 93 ? -20.754 -0.652 19.845 1.00 83.31 93 ARG A CA 1
ATOM 736 C C . ARG A 1 93 ? -21.930 -1.513 19.394 1.00 83.31 93 ARG A C 1
ATOM 738 O O . ARG A 1 93 ? -23.017 -1.347 19.940 1.00 83.31 93 ARG A O 1
ATOM 745 N N . LYS A 1 94 ? -21.712 -2.416 18.437 1.00 83.00 94 LYS A N 1
ATOM 746 C CA . LYS A 1 94 ? -22.724 -3.363 17.966 1.00 83.00 94 LYS A CA 1
ATOM 747 C C . LYS A 1 94 ? -23.153 -4.313 19.084 1.00 83.00 94 LYS A C 1
ATOM 749 O O . LYS A 1 94 ? -24.341 -4.403 19.354 1.00 83.00 94 LYS A O 1
ATOM 754 N N . GLU A 1 95 ? -22.210 -4.914 19.805 1.00 82.25 95 GLU A N 1
ATOM 755 C CA . GLU A 1 95 ? -22.506 -5.782 20.955 1.00 82.25 95 GLU A CA 1
ATOM 756 C C . GLU A 1 95 ? -23.308 -5.052 22.038 1.00 82.25 95 GLU A C 1
ATOM 758 O O . GLU A 1 95 ? -24.290 -5.574 22.560 1.00 82.25 95 GLU A O 1
ATOM 763 N N . ASN A 1 96 ? -22.936 -3.805 22.343 1.00 81.69 96 ASN A N 1
ATOM 764 C CA . ASN A 1 96 ? -23.680 -2.976 23.291 1.00 81.69 96 ASN A CA 1
ATOM 765 C C . ASN A 1 96 ? -25.097 -2.634 22.810 1.00 81.69 96 ASN A C 1
ATOM 767 O O . ASN A 1 96 ? -25.976 -2.411 23.641 1.00 81.69 96 ASN A O 1
ATOM 771 N N . LEU A 1 97 ? -25.319 -2.534 21.497 1.00 82.88 97 LEU A N 1
ATOM 772 C CA . LEU A 1 97 ? -26.648 -2.327 20.925 1.00 82.88 97 LEU A CA 1
ATOM 773 C C . LEU A 1 97 ? -27.475 -3.613 21.006 1.00 82.88 97 LEU A C 1
ATOM 775 O O . LEU A 1 97 ? -28.609 -3.568 21.474 1.00 82.88 97 LEU A O 1
ATOM 779 N N . ASP A 1 98 ? -26.887 -4.746 20.627 1.00 83.12 98 ASP A N 1
ATOM 780 C CA . ASP A 1 98 ? -27.534 -6.059 20.656 1.00 83.12 98 ASP A CA 1
ATOM 781 C C . ASP A 1 98 ? -27.914 -6.460 22.093 1.00 83.12 98 ASP A C 1
ATOM 783 O O . ASP A 1 98 ? -29.017 -6.944 22.329 1.00 83.12 98 ASP A O 1
ATOM 787 N N . ALA A 1 99 ? -27.068 -6.153 23.083 1.00 79.25 99 ALA A N 1
ATOM 788 C CA . ALA A 1 99 ? -27.352 -6.384 24.503 1.00 79.25 99 ALA A CA 1
ATOM 789 C C . ALA A 1 99 ? -28.487 -5.509 25.073 1.00 79.25 99 ALA A C 1
ATOM 791 O O . ALA A 1 99 ? -29.030 -5.815 26.134 1.00 79.25 99 ALA A O 1
ATOM 792 N N . ARG A 1 100 ? -28.840 -4.404 24.402 1.00 77.62 100 ARG A N 1
ATOM 793 C CA . ARG A 1 100 ? -29.962 -3.528 24.790 1.00 77.62 100 ARG A CA 1
ATOM 794 C C . ARG A 1 100 ? -31.281 -3.938 24.143 1.00 77.62 100 ARG A C 1
ATOM 796 O O . ARG A 1 100 ? -32.322 -3.416 24.542 1.00 77.62 100 ARG A O 1
ATOM 803 N N . LEU A 1 101 ? -31.254 -4.827 23.151 1.00 68.25 101 LEU A N 1
ATOM 804 C CA . LEU A 1 101 ? -32.468 -5.356 22.547 1.00 68.25 101 LEU A CA 1
ATOM 805 C C . LEU A 1 101 ? -33.052 -6.447 23.458 1.00 68.25 101 LEU A C 1
ATOM 807 O O . LEU A 1 101 ? -32.314 -7.316 23.926 1.00 68.25 101 LEU A O 1
ATOM 811 N N . PRO A 1 102 ? -34.368 -6.427 23.736 1.00 67.38 102 PRO A N 1
ATOM 812 C CA . PRO A 1 102 ? -34.997 -7.522 24.455 1.00 67.38 102 PRO A CA 1
ATOM 813 C C . PRO A 1 102 ? -34.848 -8.820 23.643 1.00 67.38 102 PRO A C 1
ATOM 815 O O . PRO A 1 102 ? -34.912 -8.774 22.410 1.00 67.38 102 PRO A O 1
ATOM 818 N N . PRO A 1 103 ? -34.668 -9.983 24.297 1.00 65.62 103 PRO A N 1
ATOM 819 C CA . PRO A 1 103 ? -34.672 -11.258 23.595 1.00 65.62 103 PRO A CA 1
ATOM 820 C C . PRO A 1 103 ? -35.985 -11.390 22.819 1.00 65.62 103 PRO A C 1
ATOM 822 O O . PRO A 1 103 ? -37.067 -11.216 23.380 1.00 65.62 103 PRO A O 1
ATOM 825 N N . ASN A 1 104 ? -35.872 -11.649 21.516 1.00 57.47 104 ASN A N 1
ATOM 826 C CA . ASN A 1 104 ? -37.000 -11.779 20.603 1.00 57.47 104 ASN A CA 1
ATOM 827 C C . ASN A 1 104 ? -37.933 -12.904 21.091 1.00 57.47 104 ASN A C 1
ATOM 829 O O . ASN A 1 104 ? -37.627 -14.085 20.923 1.00 57.47 104 ASN A O 1
ATOM 833 N N . GLN A 1 105 ? -39.055 -12.544 21.720 1.00 55.00 105 GLN A N 1
ATOM 834 C CA . GLN A 1 105 ? -40.106 -13.476 22.127 1.00 55.00 105 GLN A CA 1
ATOM 835 C C . GLN A 1 105 ? -40.955 -13.858 20.908 1.00 55.00 105 GLN A C 1
ATOM 837 O O . GLN A 1 105 ? -42.119 -13.482 20.810 1.00 55.00 105 GLN A O 1
ATOM 842 N N . ASN A 1 106 ? -40.391 -14.613 19.963 1.00 47.75 106 ASN A N 1
ATOM 843 C CA . ASN A 1 106 ? -41.206 -15.257 18.934 1.00 47.75 106 ASN A CA 1
ATOM 844 C C . ASN A 1 106 ? -41.712 -16.616 19.433 1.00 47.75 106 ASN A C 1
ATOM 846 O O . ASN A 1 106 ? -41.090 -17.656 19.236 1.00 47.75 106 ASN A O 1
ATOM 850 N N . SER A 1 107 ? -42.864 -16.526 20.104 1.00 50.59 107 SER A N 1
ATOM 851 C CA . SER A 1 107 ? -44.054 -17.372 19.930 1.00 50.59 107 SER A CA 1
ATOM 852 C C . SER A 1 107 ? -43.859 -18.894 19.895 1.00 50.59 107 SER A C 1
ATOM 854 O O . SER A 1 107 ? -44.121 -19.549 18.884 1.00 50.59 107 SER A O 1
ATOM 856 N N . SER A 1 108 ? -43.523 -19.481 21.039 1.00 50.97 108 SER A N 1
ATOM 857 C CA . SER A 1 108 ? -44.139 -20.746 21.444 1.00 50.97 108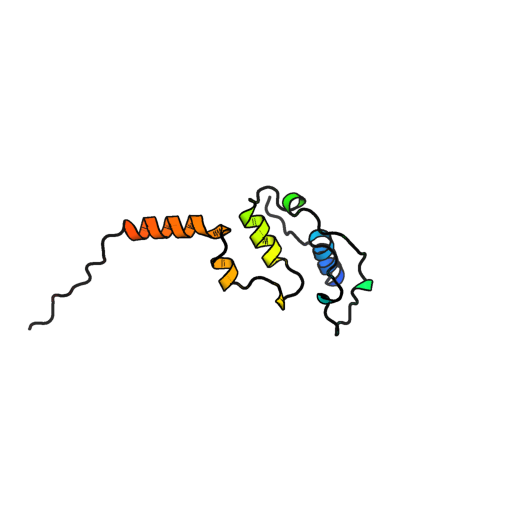 SER A CA 1
ATOM 858 C C . SER A 1 108 ? -45.517 -20.416 22.019 1.00 50.97 108 SER A C 1
ATOM 860 O O . SER A 1 108 ? -45.566 -20.009 23.168 1.00 50.97 108 SER A O 1
ATOM 862 N N . ASP A 1 109 ? -46.573 -20.444 21.203 1.00 51.72 109 ASP A N 1
ATOM 863 C CA . ASP A 1 109 ? -47.978 -20.654 21.612 1.00 51.72 109 ASP A CA 1
ATOM 864 C C . ASP A 1 109 ? -48.903 -20.373 20.416 1.00 51.72 109 ASP A C 1
ATOM 866 O O . ASP A 1 109 ? -49.395 -19.265 20.232 1.00 51.72 109 ASP A O 1
ATOM 870 N N . MET A 1 110 ? -49.098 -21.372 19.555 1.00 51.34 110 MET A N 1
ATOM 871 C CA . MET A 1 110 ? -50.392 -21.691 18.933 1.00 51.34 110 MET A CA 1
ATOM 872 C C . MET A 1 110 ? -50.197 -22.849 17.956 1.00 51.34 110 MET A C 1
ATOM 874 O O . MET A 1 110 ? -49.850 -22.663 16.797 1.00 51.34 110 MET A O 1
ATOM 878 N N . ASN A 1 111 ? -50.417 -24.062 18.455 1.00 44.38 111 ASN A N 1
ATOM 879 C CA . ASN A 1 111 ? -50.911 -25.184 17.662 1.00 44.38 111 ASN A CA 1
ATOM 880 C C . ASN A 1 111 ? -51.631 -26.137 18.618 1.00 44.38 111 ASN A C 1
ATOM 882 O O . ASN A 1 111 ? -51.089 -27.136 19.087 1.00 44.38 111 ASN A O 1
ATOM 886 N N . THR A 1 1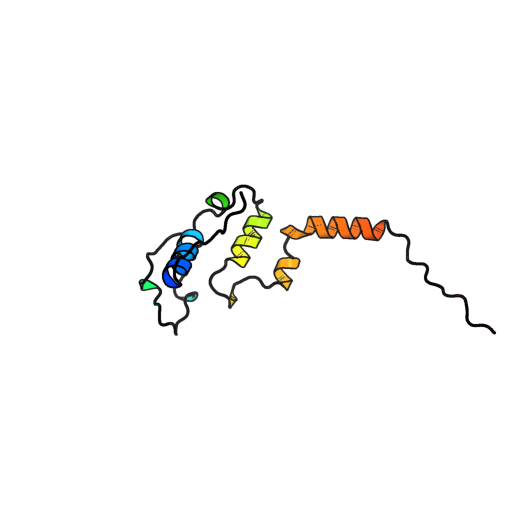12 ? -52.864 -25.776 18.964 1.00 46.16 112 THR A N 1
ATOM 887 C CA . THR A 1 112 ? -53.861 -26.721 19.466 1.00 46.16 112 THR A CA 1
ATOM 888 C C . THR A 1 112 ? -55.234 -26.235 19.018 1.00 46.16 112 THR A C 1
ATOM 890 O O . THR A 1 112 ? -55.839 -25.390 19.672 1.00 46.16 112 THR A O 1
ATOM 893 N N . ALA A 1 113 ? -55.675 -26.741 17.870 1.00 42.44 113 ALA A N 1
ATOM 894 C CA . ALA A 1 113 ? -57.069 -26.995 17.514 1.00 42.44 113 ALA A CA 1
ATOM 895 C C . ALA A 1 113 ? -57.080 -27.938 16.307 1.00 42.44 113 ALA A C 1
ATOM 897 O O . ALA A 1 113 ? -56.374 -27.620 15.323 1.00 42.44 113 ALA A O 1
#

InterPro domains:
  IPR011009 Protein kinase-like domain superfamily [SSF56112] (3-90)
  IPR050117 Mitogen-activated protein (MAP) kinase [PTHR24055] (3-95)

Foldseek 3Di:
DDDDQFDAPDPVRSVQSLCQAQFQDDPVQDDPPDPDDSVVDDGDHHDQCCVRVVPDDPQRSVLVSLCSDRRPVSRDDPVRSCVGPVCVVVVVVVVVVVVPDDPPPPDPDDDDD

Sequence (113 aa):
SCRPLFRGSSDVDQLGKILDVIGLPGEEDWPRDVALPRQAFHAKAPQPIEKFVTDIDEQGKDLLLKCLTFNPAKRISAYSALSHPYFHDLERRKENLDARLPPNQNSSDMNTA